Protein AF-A0A957RDG7-F1 (afdb_monomer)

Structure (mmCIF, N/CA/C/O backbone):
data_AF-A0A957RDG7-F1
#
_entry.id   AF-A0A957RDG7-F1
#
loop_
_atom_site.group_PDB
_atom_site.id
_atom_site.type_symbol
_atom_site.label_atom_id
_atom_site.label_alt_id
_atom_site.label_comp_id
_atom_site.label_asym_id
_atom_site.label_entity_id
_atom_site.label_seq_id
_atom_site.pdbx_PDB_ins_code
_atom_site.Cartn_x
_atom_site.Cartn_y
_atom_site.Cartn_z
_atom_site.occupancy
_atom_site.B_iso_or_equiv
_atom_site.auth_seq_id
_atom_site.auth_comp_id
_atom_site.auth_asym_id
_atom_site.auth_atom_id
_atom_site.pdbx_PDB_model_num
ATOM 1 N N . LEU A 1 1 ? -3.250 -10.955 6.425 1.00 88.12 1 LEU A N 1
ATOM 2 C CA . LEU A 1 1 ? -4.059 -11.537 7.525 1.00 88.12 1 LEU A CA 1
ATOM 3 C C . LEU A 1 1 ? -4.757 -10.470 8.378 1.00 88.12 1 LEU A C 1
ATOM 5 O O . LEU A 1 1 ? -5.916 -10.673 8.694 1.00 88.12 1 LEU A O 1
ATOM 9 N N . MET A 1 2 ? -4.131 -9.319 8.671 1.00 95.75 2 MET A N 1
ATOM 10 C CA . MET A 1 2 ? -4.711 -8.263 9.532 1.00 95.75 2 MET A CA 1
ATOM 11 C C . MET A 1 2 ? -6.107 -7.760 9.120 1.00 95.75 2 MET A C 1
ATOM 13 O O . MET A 1 2 ? -6.955 -7.558 9.979 1.00 95.75 2 MET A O 1
ATOM 17 N N . VAL A 1 3 ? -6.364 -7.577 7.818 1.00 96.38 3 VAL A N 1
ATOM 18 C CA . VAL A 1 3 ? -7.678 -7.119 7.320 1.00 96.38 3 VAL A CA 1
ATOM 19 C C . VAL A 1 3 ? -8.786 -8.113 7.672 1.00 96.38 3 VAL A C 1
ATOM 21 O O . VAL A 1 3 ? -9.835 -7.714 8.163 1.00 96.38 3 VAL A O 1
ATOM 24 N N . TRP A 1 4 ? -8.533 -9.408 7.473 1.00 97.12 4 TRP A N 1
ATOM 25 C CA . TRP A 1 4 ? -9.490 -10.469 7.791 1.00 97.12 4 TRP A CA 1
ATOM 26 C C . TRP A 1 4 ? -9.746 -10.582 9.292 1.00 97.12 4 TRP A C 1
ATOM 28 O O . TRP A 1 4 ? -10.879 -10.799 9.698 1.00 97.12 4 TRP A O 1
ATOM 38 N N . GLU A 1 5 ? -8.718 -10.391 10.119 1.00 96.19 5 GLU A N 1
ATOM 39 C CA . GLU A 1 5 ? -8.876 -10.377 11.575 1.00 96.19 5 GLU A CA 1
ATOM 40 C C . GLU A 1 5 ? -9.731 -9.190 12.046 1.00 96.19 5 GLU A C 1
ATOM 42 O O . GLU A 1 5 ? -10.612 -9.357 12.886 1.00 96.19 5 GLU A O 1
ATOM 47 N N . ALA A 1 6 ? -9.496 -7.996 11.492 1.00 97.00 6 ALA A N 1
ATOM 48 C CA . ALA A 1 6 ? -10.297 -6.815 11.800 1.00 97.00 6 ALA A CA 1
ATOM 49 C C . ALA A 1 6 ? -11.759 -6.983 11.355 1.00 97.00 6 ALA A C 1
ATOM 51 O O . ALA A 1 6 ? -12.663 -6.632 12.109 1.00 97.00 6 ALA A O 1
ATOM 52 N N . ALA A 1 7 ? -11.986 -7.558 10.169 1.00 97.25 7 ALA A N 1
ATOM 53 C CA . ALA A 1 7 ? -13.324 -7.872 9.673 1.00 97.25 7 ALA A CA 1
ATOM 54 C C . ALA A 1 7 ? -14.032 -8.898 10.569 1.00 97.25 7 ALA A C 1
ATOM 56 O O . ALA A 1 7 ? -15.156 -8.666 10.991 1.00 97.25 7 ALA A O 1
ATOM 57 N N . TYR A 1 8 ? -13.341 -9.975 10.952 1.00 97.62 8 TYR A N 1
ATOM 58 C CA . TYR A 1 8 ? -13.905 -10.993 11.835 1.00 97.62 8 TYR A CA 1
ATOM 59 C C . TYR A 1 8 ? -14.327 -10.417 13.194 1.00 97.62 8 TYR A C 1
ATOM 61 O O . TYR A 1 8 ? -15.431 -10.691 13.645 1.00 97.62 8 TYR A O 1
ATOM 69 N N . LYS A 1 9 ? -13.491 -9.570 13.815 1.00 96.94 9 LYS A N 1
ATOM 70 C CA . LYS A 1 9 ? -13.834 -8.875 15.071 1.00 96.94 9 LYS A CA 1
ATOM 71 C C . LYS A 1 9 ? -15.082 -8.006 14.934 1.00 96.94 9 LYS A C 1
ATOM 73 O O . LYS A 1 9 ? -15.902 -7.958 15.842 1.00 96.94 9 LYS A O 1
ATOM 78 N N . TYR A 1 10 ? -15.226 -7.327 13.798 1.00 96.88 10 TYR A N 1
ATOM 79 C CA . TYR A 1 10 ? -16.416 -6.531 13.519 1.00 96.88 10 TYR A CA 1
ATOM 80 C C . TYR A 1 10 ? -17.662 -7.420 13.392 1.00 96.88 10 TYR A C 1
ATOM 82 O O . TYR A 1 10 ? -18.685 -7.139 14.015 1.00 96.88 10 TYR A O 1
ATOM 90 N N . ASP A 1 11 ? -17.553 -8.526 12.654 1.00 98.06 11 ASP A N 1
ATOM 91 C CA . ASP A 1 11 ? -18.652 -9.469 12.431 1.00 98.06 11 ASP A CA 1
ATOM 92 C C . ASP A 1 11 ? -19.090 -10.189 13.721 1.00 98.06 11 ASP A C 1
ATOM 94 O O . ASP A 1 11 ? -20.267 -10.521 13.872 1.00 98.06 11 ASP A O 1
ATOM 98 N N . THR A 1 12 ? -18.178 -10.408 14.679 1.00 97.81 12 THR A N 1
ATOM 99 C CA . THR A 1 12 ? -18.490 -10.998 15.996 1.00 97.81 12 THR A CA 1
ATOM 100 C C . THR A 1 12 ? -19.014 -9.989 17.022 1.00 97.81 12 THR A C 1
ATOM 102 O O . THR A 1 12 ? -19.350 -10.379 18.141 1.00 97.81 12 THR A O 1
ATOM 105 N N . GLY A 1 13 ? -19.130 -8.707 16.659 1.00 96.38 13 GLY A N 1
ATOM 106 C CA . GLY A 1 13 ? -19.589 -7.642 17.555 1.00 96.38 13 GLY A CA 1
ATOM 107 C C . GLY A 1 13 ? -18.540 -7.177 18.572 1.00 96.38 13 GLY A C 1
ATOM 108 O O . GLY A 1 13 ? -18.885 -6.495 19.538 1.00 96.38 13 GLY A O 1
ATOM 109 N N . GLU A 1 14 ? -17.271 -7.537 18.377 1.00 96.88 14 GLU A N 1
ATOM 110 C CA . GLU A 1 14 ? -16.148 -7.023 19.159 1.00 96.88 14 GLU A CA 1
ATOM 111 C C . GLU A 1 14 ? -15.721 -5.627 18.664 1.00 96.88 14 GLU A C 1
ATOM 113 O O . GLU A 1 14 ? -15.984 -5.228 17.526 1.00 96.88 14 GLU A O 1
ATOM 118 N N . ASP A 1 15 ? -15.010 -4.863 19.504 1.00 95.88 15 ASP A N 1
ATOM 119 C CA . ASP A 1 15 ? -14.425 -3.592 19.062 1.00 95.88 15 ASP A CA 1
ATOM 120 C C . ASP A 1 15 ? -13.279 -3.835 18.065 1.00 95.88 15 ASP A C 1
ATOM 122 O O . ASP A 1 15 ? -12.162 -4.229 18.417 1.00 95.88 15 ASP A O 1
ATOM 126 N N . ALA A 1 16 ? -13.563 -3.559 16.794 1.00 96.81 16 ALA A N 1
ATOM 127 C CA . ALA A 1 16 ? -12.618 -3.689 15.696 1.00 96.81 16 ALA A CA 1
ATOM 128 C C . ALA A 1 16 ? -11.815 -2.407 15.415 1.00 96.81 16 ALA A C 1
ATOM 130 O O . ALA A 1 16 ? -10.912 -2.444 14.579 1.00 96.81 16 ALA A O 1
ATOM 131 N N . SER A 1 17 ? -12.081 -1.284 16.094 1.00 94.56 17 SER A N 1
ATOM 132 C CA . SER A 1 17 ? -11.567 0.046 15.712 1.00 94.56 17 SER A CA 1
ATOM 133 C C . SER A 1 17 ? -10.039 0.085 15.622 1.00 94.56 17 SER A C 1
ATOM 135 O O 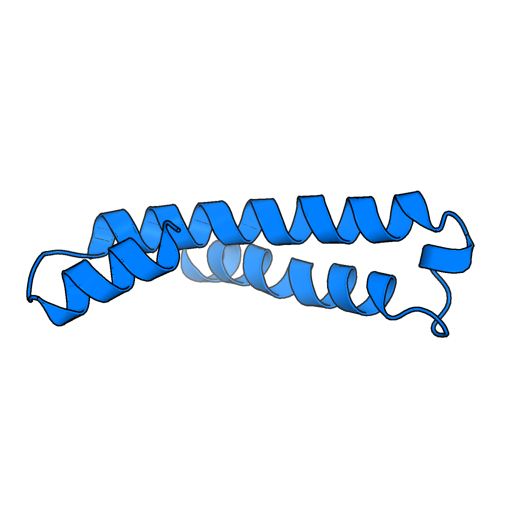. SER A 1 17 ? -9.461 0.491 14.610 1.00 94.56 17 SER A O 1
ATOM 137 N N . LYS A 1 18 ? -9.359 -0.418 16.659 1.00 94.50 18 LYS A N 1
ATOM 138 C CA . LYS A 1 18 ? -7.890 -0.482 16.696 1.00 94.50 18 LYS A CA 1
ATOM 139 C C . LYS A 1 18 ? -7.331 -1.451 15.653 1.00 94.50 18 LYS A C 1
ATOM 141 O O . LYS A 1 18 ? -6.326 -1.148 15.013 1.00 94.50 18 LYS A O 1
ATOM 146 N N . ALA A 1 19 ? -7.964 -2.613 15.490 1.00 95.88 19 ALA A N 1
ATOM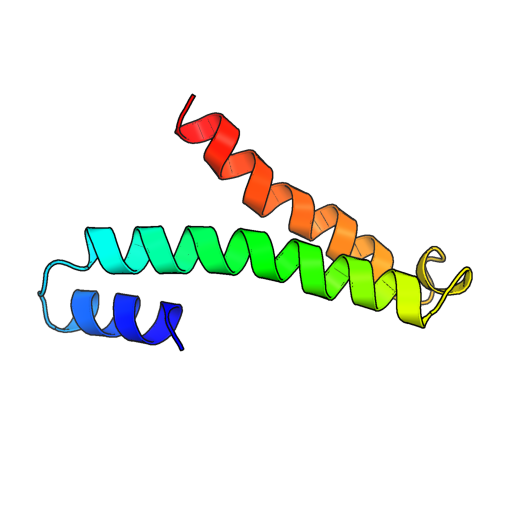 147 C CA . ALA A 1 19 ? -7.525 -3.623 14.530 1.00 95.88 19 ALA A CA 1
ATOM 148 C C . ALA A 1 19 ? -7.665 -3.111 13.087 1.00 95.88 19 ALA A C 1
ATOM 150 O O . ALA A 1 19 ? -6.730 -3.250 12.302 1.00 95.88 19 ALA A O 1
ATOM 151 N N . ALA A 1 20 ? -8.777 -2.445 12.770 1.00 95.12 20 ALA A N 1
ATOM 152 C CA . ALA A 1 20 ? -9.036 -1.828 11.476 1.00 95.12 20 ALA A CA 1
ATOM 153 C C . ALA A 1 20 ? -8.031 -0.708 11.172 1.00 95.12 20 ALA A C 1
ATOM 155 O O . ALA A 1 20 ? -7.432 -0.705 10.098 1.00 95.12 20 ALA A O 1
ATOM 156 N N . PHE A 1 21 ? -7.768 0.184 12.135 1.00 93.19 21 PHE A N 1
ATOM 157 C CA . PHE A 1 21 ? -6.779 1.254 11.971 1.00 93.19 21 PHE A CA 1
ATOM 158 C C . PHE A 1 21 ? -5.374 0.707 11.684 1.00 93.19 21 PHE A C 1
ATOM 160 O O . PHE A 1 21 ? -4.694 1.170 10.766 1.00 93.19 21 PHE A O 1
ATOM 167 N N . LEU A 1 22 ? -4.933 -0.305 12.439 1.00 94.31 22 LEU A N 1
ATOM 168 C CA . LEU A 1 22 ? -3.630 -0.937 12.221 1.00 94.31 22 LEU A CA 1
ATOM 169 C C . LEU A 1 22 ? -3.574 -1.684 10.883 1.00 94.31 22 LEU A C 1
ATOM 171 O O . LEU 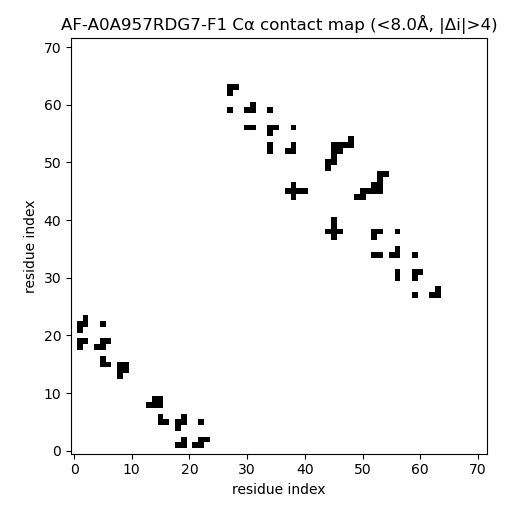A 1 22 ? -2.570 -1.588 10.179 1.00 94.31 22 LEU A O 1
ATOM 175 N N . ALA A 1 23 ? -4.643 -2.396 10.516 1.00 95.62 23 ALA A N 1
ATOM 176 C CA . ALA A 1 23 ? -4.733 -3.107 9.244 1.00 95.62 23 ALA A CA 1
ATOM 177 C C . ALA A 1 23 ? -4.637 -2.145 8.052 1.00 95.62 23 ALA A C 1
ATOM 179 O O . ALA A 1 23 ? -3.889 -2.418 7.113 1.00 95.62 23 ALA A O 1
ATOM 180 N N . LYS A 1 24 ? -5.333 -1.004 8.119 1.00 92.56 24 LYS A N 1
ATO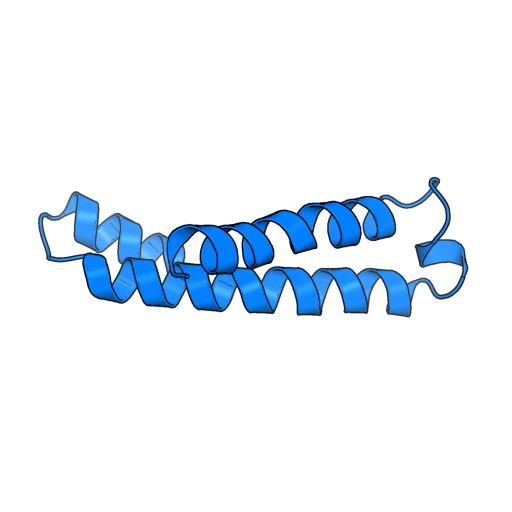M 181 C CA . LYS A 1 24 ? -5.298 0.044 7.096 1.00 92.56 24 LYS A CA 1
ATOM 182 C C . LYS A 1 24 ? -3.896 0.643 6.965 1.00 92.56 24 LYS A C 1
ATOM 184 O O . LYS A 1 24 ? -3.310 0.577 5.889 1.00 92.56 24 LYS A O 1
ATOM 189 N N . ASN A 1 25 ? -3.314 1.128 8.064 1.00 92.38 25 ASN A N 1
ATOM 190 C CA . ASN A 1 25 ? -1.962 1.708 8.060 1.00 92.38 25 ASN A CA 1
ATOM 191 C C . ASN A 1 25 ? -0.903 0.749 7.507 1.00 92.38 25 ASN A C 1
ATOM 193 O O . ASN A 1 25 ? 0.054 1.165 6.854 1.00 92.38 25 ASN A O 1
ATOM 197 N N . TYR A 1 26 ? -1.043 -0.542 7.803 1.00 94.56 26 TYR A N 1
ATOM 198 C CA . TYR A 1 26 ? -0.146 -1.549 7.264 1.00 94.56 26 TYR A CA 1
ATOM 199 C C . TYR A 1 26 ? -0.360 -1.746 5.758 1.00 94.56 26 TYR A C 1
ATOM 201 O O . TYR A 1 26 ? 0.610 -1.740 5.005 1.00 94.56 26 TYR A O 1
ATOM 209 N N . ALA A 1 27 ? -1.613 -1.865 5.304 1.00 94.75 27 ALA A N 1
ATOM 210 C CA . ALA A 1 27 ? -1.940 -2.019 3.886 1.00 94.75 27 ALA A CA 1
ATOM 211 C C . ALA A 1 27 ? -1.417 -0.853 3.029 1.00 94.75 27 ALA A C 1
ATOM 213 O O . ALA A 1 27 ? -0.875 -1.083 1.951 1.00 94.75 27 ALA A O 1
ATOM 214 N N . ASP A 1 28 ? -1.501 0.373 3.541 1.00 93.38 28 ASP A N 1
ATOM 215 C CA . ASP A 1 28 ? -0.962 1.581 2.910 1.00 93.38 28 ASP A CA 1
ATOM 216 C C . ASP A 1 28 ? 0.548 1.538 2.676 1.00 93.38 28 ASP A C 1
ATOM 218 O O . ASP A 1 28 ? 1.044 1.892 1.605 1.00 93.38 28 ASP A O 1
ATOM 222 N N . LYS A 1 29 ? 1.302 1.098 3.683 1.00 93.19 29 LYS A N 1
ATOM 223 C CA . LYS A 1 29 ? 2.755 0.952 3.553 1.00 93.19 29 LYS A CA 1
ATOM 224 C C . LYS A 1 29 ? 3.088 -0.163 2.570 1.00 93.19 29 LYS A C 1
ATOM 226 O O . LYS A 1 29 ? 3.917 0.024 1.682 1.00 93.19 29 LYS A O 1
ATOM 231 N N . MET A 1 30 ? 2.378 -1.286 2.683 1.00 96.50 30 MET A N 1
ATOM 232 C CA . MET A 1 30 ? 2.593 -2.451 1.832 1.00 96.50 30 MET A CA 1
ATOM 233 C C . MET A 1 30 ? 2.289 -2.182 0.360 1.00 96.50 30 MET A C 1
ATOM 235 O O . MET A 1 30 ? 3.026 -2.666 -0.495 1.00 96.50 30 MET A O 1
ATOM 239 N N . VAL A 1 31 ? 1.235 -1.423 0.033 1.00 95.44 31 VAL A N 1
ATOM 240 C CA . VAL A 1 31 ? 0.917 -1.133 -1.373 1.00 95.44 31 VAL A CA 1
ATOM 241 C C . VAL A 1 31 ? 2.033 -0.330 -2.033 1.00 95.44 31 VAL A C 1
ATOM 243 O O . VAL A 1 31 ? 2.399 -0.644 -3.164 1.00 95.44 31 VAL A O 1
ATOM 246 N N . LEU A 1 32 ? 2.629 0.642 -1.334 1.00 95.25 32 LEU A N 1
ATOM 247 C CA . LEU A 1 32 ? 3.762 1.400 -1.865 1.00 95.25 32 LEU A CA 1
ATOM 248 C C . LEU A 1 32 ? 5.003 0.525 -2.016 1.00 95.25 32 LEU A C 1
ATOM 250 O O . LEU A 1 32 ? 5.595 0.515 -3.088 1.00 95.25 32 LEU A O 1
ATOM 254 N N . GLU A 1 33 ? 5.358 -0.243 -0.987 1.00 96.75 33 GLU A N 1
ATOM 255 C CA . GLU A 1 33 ? 6.545 -1.104 -1.006 1.00 96.75 33 GLU A CA 1
ATOM 256 C C . GLU A 1 33 ? 6.495 -2.131 -2.148 1.00 96.75 33 GLU A C 1
ATOM 258 O O . GLU A 1 33 ? 7.446 -2.272 -2.917 1.00 96.75 33 GLU A O 1
ATOM 263 N N . VAL A 1 34 ? 5.359 -2.815 -2.310 1.00 97.50 34 VAL A N 1
ATOM 264 C CA . VAL A 1 34 ? 5.206 -3.865 -3.326 1.00 97.50 34 VAL A CA 1
ATOM 265 C C . VAL A 1 34 ? 5.156 -3.283 -4.736 1.00 97.50 34 VAL A C 1
ATOM 267 O O . VAL A 1 34 ? 5.771 -3.836 -5.647 1.00 97.50 34 VAL A O 1
ATOM 270 N N . THR A 1 35 ? 4.419 -2.189 -4.946 1.00 96.81 35 THR A N 1
ATOM 271 C CA . THR A 1 35 ? 4.275 -1.613 -6.293 1.00 96.81 35 THR A CA 1
ATOM 272 C C . THR A 1 35 ? 5.542 -0.902 -6.759 1.00 96.81 35 THR A C 1
ATOM 274 O O . THR A 1 35 ? 5.897 -1.025 -7.930 1.00 96.81 35 THR A O 1
ATOM 277 N N . ASP A 1 36 ? 6.266 -0.242 -5.854 1.00 97.12 36 ASP A N 1
ATOM 278 C CA . ASP A 1 36 ? 7.578 0.344 -6.141 1.00 97.12 36 ASP A CA 1
ATOM 279 C C . ASP A 1 36 ? 8.600 -0.749 -6.489 1.00 97.12 36 ASP A C 1
ATOM 281 O O . ASP A 1 36 ? 9.243 -0.702 -7.541 1.00 97.12 36 ASP A O 1
ATOM 285 N N . GLY A 1 37 ? 8.647 -1.819 -5.686 1.00 98.00 37 GLY A N 1
ATOM 286 C CA . GLY A 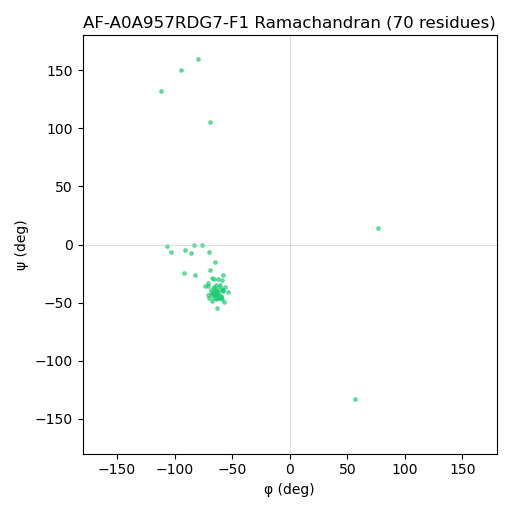1 37 ? 9.465 -2.995 -5.980 1.00 98.00 37 GLY A CA 1
ATOM 287 C C . GLY A 1 37 ? 9.125 -3.637 -7.330 1.00 98.00 37 GLY A C 1
ATOM 288 O O . GLY A 1 37 ? 10.028 -4.011 -8.077 1.00 98.00 37 GLY A O 1
ATOM 289 N N . ALA A 1 38 ? 7.842 -3.720 -7.693 1.00 97.69 38 ALA A N 1
ATOM 290 C CA . ALA A 1 38 ? 7.409 -4.278 -8.975 1.00 97.69 38 ALA A CA 1
ATOM 291 C C . ALA A 1 38 ? 7.896 -3.452 -10.180 1.00 97.69 38 ALA A C 1
ATOM 293 O O . ALA A 1 38 ? 8.332 -4.026 -11.180 1.00 97.69 38 ALA A O 1
ATOM 294 N N . VAL A 1 39 ? 7.872 -2.118 -10.080 1.00 97.81 39 VAL A N 1
ATOM 295 C CA . VAL A 1 39 ? 8.476 -1.230 -11.088 1.00 97.81 39 VAL A CA 1
ATOM 296 C C . VAL A 1 39 ? 9.984 -1.471 -11.162 1.00 97.81 39 VAL A C 1
ATOM 298 O O . VAL A 1 39 ? 10.530 -1.645 -12.252 1.00 97.81 39 VAL A O 1
ATOM 301 N N . GLN A 1 40 ? 10.654 -1.554 -10.011 1.00 97.88 40 GLN A N 1
ATOM 302 C CA . GLN A 1 40 ? 12.104 -1.719 -9.944 1.00 97.88 40 GLN A CA 1
ATOM 303 C C . GLN A 1 40 ? 12.592 -3.064 -10.509 1.00 97.88 40 GLN A C 1
ATOM 305 O O . GLN A 1 40 ? 13.632 -3.098 -11.171 1.00 97.88 40 GLN A O 1
ATOM 310 N N . VAL A 1 41 ? 11.844 -4.156 -10.308 1.00 97.81 41 VAL A N 1
ATOM 311 C CA . VAL A 1 41 ? 12.151 -5.487 -10.869 1.00 97.81 41 VAL A CA 1
ATOM 312 C C . VAL A 1 41 ? 12.145 -5.473 -12.400 1.00 97.81 41 VAL A C 1
ATOM 314 O O . VAL A 1 41 ? 12.972 -6.138 -13.021 1.00 97.81 41 VAL A O 1
ATOM 317 N N . LEU A 1 42 ? 11.250 -4.698 -13.018 1.00 97.12 42 LEU A N 1
ATOM 318 C CA . LEU A 1 42 ? 11.162 -4.566 -14.476 1.00 97.12 42 LEU A CA 1
ATOM 319 C C . LEU A 1 42 ? 12.110 -3.494 -15.049 1.00 97.12 42 LEU A C 1
ATOM 321 O O . LEU A 1 42 ? 12.233 -3.363 -16.269 1.00 97.12 42 LEU A O 1
ATOM 325 N N . GLY A 1 43 ? 12.786 -2.714 -14.200 1.00 95.88 43 GLY A N 1
ATOM 326 C CA . GLY A 1 43 ? 13.668 -1.627 -14.626 1.00 95.88 43 GLY A CA 1
ATOM 327 C C . GLY A 1 43 ? 12.938 -0.610 -15.511 1.00 95.88 43 GLY A C 1
ATOM 328 O O . GLY A 1 43 ? 11.826 -0.189 -15.207 1.00 95.88 43 GLY A O 1
ATOM 329 N N . GLY A 1 44 ? 13.538 -0.225 -16.643 1.00 95.88 44 GLY A N 1
ATOM 330 C CA . GLY A 1 44 ? 12.919 0.723 -17.583 1.00 95.88 44 GLY A CA 1
ATOM 331 C C . GLY A 1 44 ? 11.567 0.253 -18.138 1.00 95.88 44 GLY A C 1
ATOM 332 O O . GLY A 1 44 ? 10.676 1.073 -18.360 1.00 95.88 44 GLY A O 1
ATOM 333 N N . HIS A 1 45 ? 11.370 -1.062 -18.280 1.00 96.75 45 HIS A N 1
ATOM 334 C CA . HIS A 1 45 ? 10.086 -1.625 -18.699 1.00 96.75 45 HIS A CA 1
ATOM 335 C C . HIS A 1 45 ? 8.998 -1.458 -17.628 1.00 96.75 45 HIS A C 1
ATOM 337 O O . HIS A 1 45 ? 7.816 -1.413 -17.953 1.00 96.75 45 HIS A O 1
ATOM 343 N N . GLY A 1 46 ? 9.371 -1.274 -16.360 1.00 96.50 46 GLY A N 1
ATOM 344 C CA . GLY A 1 46 ? 8.425 -0.973 -15.287 1.00 96.50 46 GLY A CA 1
ATOM 345 C C . GLY A 1 46 ? 7.716 0.374 -15.445 1.00 96.50 46 GLY A C 1
ATOM 346 O O . GLY A 1 46 ? 6.705 0.591 -14.791 1.00 96.50 46 GLY A O 1
ATOM 347 N N . TYR A 1 47 ? 8.207 1.261 -16.317 1.00 94.88 47 TYR A N 1
ATOM 348 C CA . TYR A 1 47 ? 7.642 2.594 -16.553 1.00 94.88 47 TYR A CA 1
ATOM 349 C C . TYR A 1 47 ? 6.824 2.712 -17.848 1.00 94.88 47 TYR A C 1
ATOM 351 O O . TYR A 1 47 ? 6.221 3.759 -18.093 1.00 94.88 47 TYR A O 1
ATOM 359 N N . ILE A 1 48 ? 6.792 1.674 -18.693 1.00 96.44 48 ILE A N 1
ATOM 360 C CA . ILE A 1 48 ? 6.011 1.689 -19.938 1.00 96.44 48 ILE A CA 1
ATOM 361 C C . ILE A 1 48 ? 4.637 1.051 -19.731 1.00 96.44 48 ILE A C 1
ATOM 363 O O . ILE A 1 48 ? 4.466 0.129 -18.942 1.00 96.44 48 ILE A O 1
ATOM 367 N N . ARG A 1 49 ? 3.645 1.509 -20.500 1.00 93.88 49 ARG A N 1
ATOM 368 C CA . ARG A 1 49 ? 2.236 1.098 -20.344 1.00 93.88 49 ARG A CA 1
ATOM 369 C C . ARG A 1 49 ? 1.932 -0.350 -20.745 1.00 93.88 49 ARG A C 1
ATOM 371 O O . ARG A 1 49 ? 0.807 -0.796 -20.552 1.00 93.88 49 ARG A O 1
ATOM 378 N N . GLU A 1 50 ? 2.898 -1.065 -21.316 1.00 96.38 50 GLU A N 1
ATOM 379 C CA . GLU A 1 50 ? 2.768 -2.492 -21.636 1.00 96.38 50 GLU A CA 1
ATOM 380 C C . GLU A 1 50 ? 2.694 -3.355 -20.366 1.00 96.38 50 GLU A C 1
ATOM 382 O O . GLU A 1 50 ? 2.025 -4.389 -20.354 1.00 96.38 50 GLU A O 1
ATOM 387 N N . HIS A 1 51 ? 3.309 -2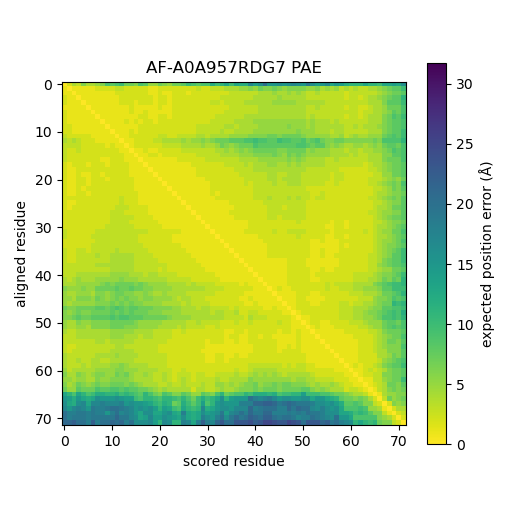.896 -19.270 1.00 94.19 51 HIS A N 1
ATOM 388 C CA . HIS A 1 51 ? 3.216 -3.534 -17.963 1.00 94.19 51 HIS A CA 1
ATOM 389 C C . HIS A 1 51 ? 2.428 -2.645 -16.992 1.00 94.19 51 HIS A C 1
ATOM 391 O O . HIS A 1 51 ? 2.722 -1.459 -16.850 1.00 94.19 51 HIS A O 1
ATOM 397 N N . PRO A 1 52 ? 1.444 -3.190 -16.260 1.00 96.19 52 PRO A N 1
ATOM 398 C CA . PRO A 1 52 ? 0.553 -2.382 -15.427 1.00 96.19 52 PRO A CA 1
ATOM 399 C C . PRO A 1 52 ? 1.190 -1.889 -14.115 1.00 96.19 52 PRO A C 1
ATOM 401 O O . PRO A 1 52 ? 0.525 -1.204 -13.342 1.00 96.19 52 PRO A O 1
ATOM 404 N N . VAL A 1 53 ? 2.455 -2.217 -13.828 1.00 97.31 53 VAL A N 1
ATOM 405 C CA . VAL A 1 53 ? 3.085 -1.927 -12.528 1.00 97.31 53 VAL A CA 1
ATOM 406 C C . VAL A 1 53 ? 3.206 -0.425 -12.239 1.00 97.31 53 VAL A C 1
ATOM 408 O O . VAL A 1 53 ? 2.986 -0.016 -11.101 1.00 97.31 53 VAL A O 1
ATOM 411 N N . GLU A 1 54 ? 3.436 0.416 -13.258 1.00 97.00 54 GLU 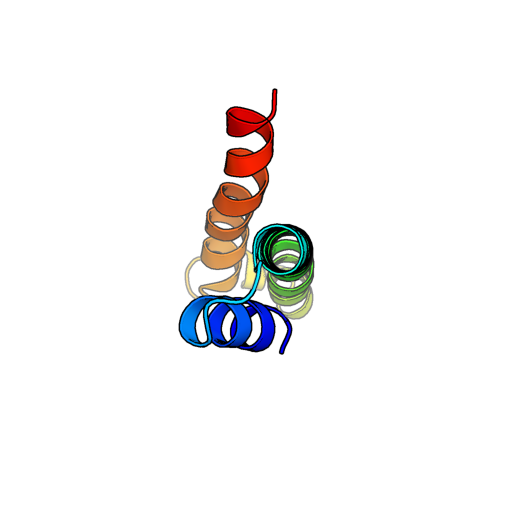A N 1
ATOM 412 C CA . GLU A 1 54 ? 3.434 1.881 -13.096 1.00 97.00 54 GLU A CA 1
ATOM 413 C C . GLU A 1 54 ? 2.052 2.404 -12.691 1.00 97.00 54 GLU A C 1
ATOM 415 O O . GLU A 1 54 ? 1.920 3.256 -11.810 1.00 97.00 54 GLU A O 1
ATOM 420 N N . LEU A 1 55 ? 1.004 1.840 -13.302 1.00 96.62 55 LEU A N 1
ATOM 421 C CA . LEU A 1 55 ? -0.380 2.191 -13.021 1.00 96.62 55 LEU A CA 1
ATOM 422 C C . LEU A 1 55 ? -0.733 1.801 -11.585 1.00 96.62 55 LEU A C 1
ATOM 424 O O . LEU A 1 55 ? -1.378 2.581 -10.884 1.00 96.62 55 LEU A O 1
ATOM 428 N N . TRP A 1 56 ? -0.297 0.622 -11.134 1.00 97.06 56 TRP A N 1
ATOM 429 C CA . TRP A 1 56 ? -0.510 0.171 -9.761 1.00 97.06 56 TRP A CA 1
ATOM 430 C C . TRP A 1 56 ? 0.212 1.054 -8.746 1.00 97.06 56 TRP A C 1
ATOM 432 O O . TRP A 1 56 ? -0.408 1.430 -7.755 1.00 97.06 56 TRP A O 1
ATOM 442 N N . LEU A 1 57 ? 1.457 1.458 -9.012 1.00 96.12 57 LEU A N 1
ATOM 443 C CA . LEU A 1 57 ? 2.190 2.396 -8.157 1.00 96.12 57 LEU A CA 1
ATOM 444 C C . LEU A 1 57 ? 1.490 3.762 -8.079 1.00 96.12 57 LEU A C 1
ATOM 446 O O . LEU A 1 57 ? 1.296 4.308 -6.989 1.00 96.12 57 LEU A O 1
ATOM 450 N N . ARG A 1 58 ? 1.046 4.305 -9.222 1.00 94.75 58 ARG A N 1
ATOM 451 C CA . ARG A 1 58 ? 0.307 5.578 -9.273 1.00 94.75 58 ARG A CA 1
ATOM 452 C C . ARG A 1 58 ? -1.010 5.504 -8.501 1.00 94.75 58 ARG A C 1
ATOM 454 O O . ARG A 1 58 ? -1.300 6.406 -7.721 1.00 94.75 58 ARG A O 1
ATOM 461 N N . ASN A 1 59 ? -1.788 4.441 -8.697 1.00 94.44 59 ASN A N 1
ATOM 462 C CA . ASN A 1 59 ? -3.062 4.254 -8.001 1.00 94.44 59 ASN A CA 1
ATOM 463 C C . A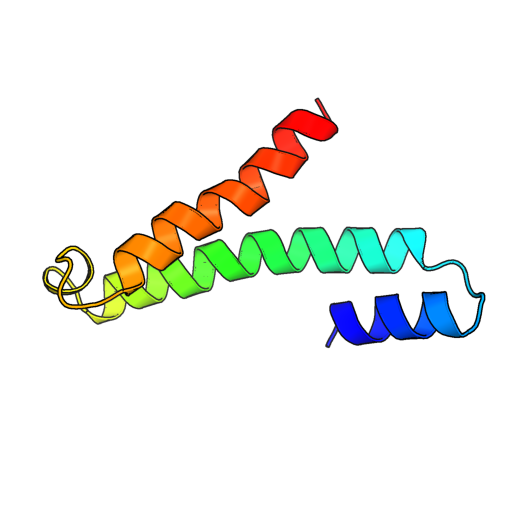SN A 1 59 ? -2.849 3.999 -6.500 1.00 94.44 59 ASN A C 1
ATOM 465 O O . ASN A 1 59 ? -3.573 4.550 -5.675 1.00 94.44 59 ASN A O 1
ATOM 469 N N . GLY A 1 60 ? -1.820 3.224 -6.144 1.00 93.44 60 GLY A N 1
ATOM 470 C CA . GLY A 1 60 ? -1.462 2.888 -4.767 1.00 93.44 60 GLY A CA 1
ATOM 471 C C . GLY A 1 60 ? -1.171 4.114 -3.902 1.00 93.44 60 GLY A C 1
ATOM 472 O O . GLY A 1 60 ? -1.618 4.186 -2.758 1.00 93.44 60 GLY A O 1
ATOM 473 N N . ARG A 1 61 ? -0.520 5.138 -4.473 1.00 90.25 61 ARG A N 1
ATOM 474 C CA . ARG A 1 61 ? -0.299 6.436 -3.804 1.00 90.25 61 ARG A CA 1
ATOM 475 C C . ARG A 1 61 ? -1.587 7.141 -3.371 1.00 90.25 61 ARG A C 1
ATOM 477 O O . ARG A 1 61 ? -1.557 7.917 -2.414 1.00 90.25 61 ARG A O 1
ATOM 484 N N . GLY A 1 62 ? -2.708 6.875 -4.042 1.00 90.94 62 GLY A N 1
ATOM 485 C CA . GLY A 1 62 ? -4.008 7.430 -3.669 1.00 90.94 62 GLY A CA 1
ATOM 486 C C . GLY A 1 62 ? -4.464 6.974 -2.282 1.00 90.94 62 GLY A C 1
ATOM 487 O O . GLY A 1 62 ? -4.900 7.804 -1.488 1.00 90.94 62 GLY A O 1
ATOM 488 N N . PHE A 1 63 ? -4.287 5.690 -1.952 1.00 86.81 63 PHE A N 1
ATOM 489 C CA . PHE A 1 63 ? -4.722 5.123 -0.668 1.00 86.81 63 PHE A CA 1
ATOM 490 C C . PHE A 1 63 ? -4.013 5.760 0.533 1.00 86.81 63 PHE A C 1
ATOM 492 O O . PHE A 1 63 ? -4.660 6.088 1.526 1.00 86.81 63 PHE A O 1
ATOM 499 N N . VAL A 1 64 ? -2.707 6.013 0.398 1.00 84.12 64 VAL A N 1
ATOM 500 C CA . VAL A 1 64 ? -1.882 6.633 1.449 1.00 84.12 64 VAL A CA 1
ATOM 501 C C . VAL A 1 64 ? -2.214 8.113 1.636 1.00 84.12 64 VAL A C 1
ATOM 503 O O . VAL A 1 64 ? -2.216 8.630 2.749 1.00 84.12 64 VAL A O 1
ATOM 506 N N . THR A 1 65 ? -2.535 8.810 0.545 1.00 83.69 65 THR A N 1
ATOM 507 C CA . THR A 1 65 ? -2.871 10.241 0.598 1.00 83.69 65 THR A CA 1
ATOM 508 C C . THR A 1 65 ? -4.226 10.485 1.265 1.00 83.69 65 THR A C 1
ATOM 510 O O . THR A 1 65 ? -4.397 11.488 1.954 1.00 83.69 65 THR A O 1
ATOM 513 N N . MET A 1 66 ? -5.183 9.568 1.093 1.00 77.06 66 MET A N 1
ATOM 514 C CA . MET A 1 66 ? -6.515 9.697 1.689 1.00 77.06 66 MET A CA 1
ATOM 515 C C . MET A 1 66 ? -6.479 9.747 3.221 1.00 77.06 66 MET A C 1
ATOM 517 O O .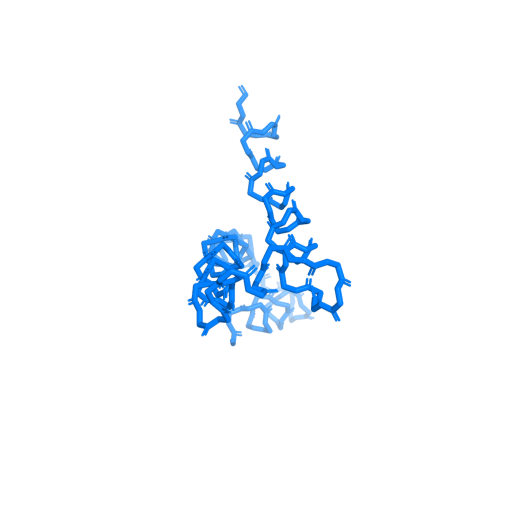 MET A 1 66 ? -7.232 10.523 3.797 1.00 77.06 66 MET A O 1
ATOM 521 N N . ASP A 1 67 ? -5.573 9.025 3.885 1.00 66.50 67 ASP A N 1
ATOM 522 C CA . ASP A 1 67 ? -5.438 9.142 5.345 1.00 66.50 67 ASP A CA 1
ATOM 523 C C . ASP A 1 67 ? -4.884 10.495 5.768 1.00 66.50 67 ASP A C 1
ATOM 525 O O . ASP A 1 67 ? -5.385 11.096 6.714 1.00 66.50 67 ASP A O 1
ATOM 529 N N . GLY A 1 68 ? -3.880 11.000 5.046 1.00 59.53 68 GLY A N 1
ATOM 530 C CA . GLY A 1 68 ? -3.319 12.324 5.307 1.00 59.53 68 GLY A CA 1
ATOM 531 C C . GLY A 1 68 ? -4.335 13.451 5.113 1.00 59.53 68 GLY A C 1
ATOM 532 O O . GLY A 1 68 ? -4.245 14.457 5.799 1.00 59.53 68 GLY A O 1
ATOM 533 N N . ALA A 1 69 ? -5.311 13.284 4.216 1.00 60.09 69 ALA A N 1
ATOM 534 C CA . ALA A 1 69 ? -6.383 14.257 3.999 1.00 60.09 69 ALA A CA 1
ATOM 535 C C . ALA A 1 69 ? -7.542 14.143 5.008 1.00 60.09 69 ALA A C 1
ATOM 537 O O . ALA A 1 69 ? -8.247 15.122 5.224 1.00 60.09 69 ALA A O 1
ATOM 538 N N . VAL A 1 70 ? -7.773 12.961 5.588 1.00 58.12 70 VAL A N 1
ATOM 539 C CA . VAL A 1 70 ? -8.874 12.709 6.539 1.00 58.12 70 VAL A CA 1
ATOM 540 C C . VAL A 1 70 ? -8.443 12.932 7.995 1.00 58.12 70 VAL A C 1
ATOM 542 O O . VAL A 1 70 ? -9.289 13.214 8.841 1.00 58.12 70 VAL A O 1
ATOM 545 N N . LEU A 1 71 ? -7.146 12.810 8.300 1.00 56.50 71 LEU A N 1
ATOM 546 C CA . LEU A 1 71 ? -6.592 12.936 9.656 1.00 56.50 71 LEU A CA 1
ATOM 547 C C . LEU A 1 71 ? -5.814 14.244 9.912 1.00 56.50 71 LEU A C 1
ATOM 549 O O . LEU A 1 71 ? -5.328 14.423 11.030 1.00 56.50 71 LEU A O 1
ATOM 553 N N . ALA A 1 72 ? -5.672 15.123 8.912 1.00 48.28 72 ALA A N 1
ATOM 554 C CA . ALA A 1 72 ? -5.095 16.470 9.047 1.00 48.28 72 ALA A CA 1
ATOM 555 C C . ALA A 1 72 ? -6.188 17.532 9.224 1.00 48.28 72 ALA A C 1
ATOM 557 O O . ALA A 1 72 ? -5.931 18.497 9.979 1.00 48.28 72 ALA A O 1
#

Radius of gyration: 15.42 Å; Cα contacts (8 Å, |Δi|>4): 56; chains: 1; bounding box: 33×28×41 Å

Sequence (72 aa):
LMVWEAAYKYDTGEDASKAAFLAKNYADKMVLEVTDGAVQVLGGHGYIREHPVELWLRNGRGFVTMDGAVLA

pLDDT: mean 91.84, std 10.86, range [48.28, 98.06]

Foldseek 3Di:
DLVVVLVVCVVVVHPSPVSNVVVLVVQLVVQQVVLVVQLVVCDPNSCDPVDCSVVSNVVSVVSNVVCVVVVD

Secondary structure (DSSP, 8-state):
-HHHHHHHHHHTTS--HHHHHHHHHHHHHHHHHHHHHHHHHHGGGGGSTTSTHHHHHHHHHHHHHHHHHH--

Nearest PDB structures (foldseek):
  4l1f-assembly1_A  TM=9.802E-01  e=1.272E-02  Acidaminococcus fermentans DSM 20731
  2vig-assembly2_H  TM=9.906E-01  e=3.077E-02  Homo sapiens
  3nf4-assembly1_A-2  TM=9.759E-01  e=2.735E-02  Mycolicibacterium thermoresistibile
  2vig-assembly1_A  TM=9.893E-01  e=5.230E-02  Homo sapiens
  4o5m-assembly1_A  TM=9.323E-01  e=1.061E-01  Brucella suis 1330

Solvent-accessible surface area (backbone atoms only — not comparable to full-atom values): 3892 Å² total; per-residue (Å²): 112,53,60,59,53,18,49,50,32,46,75,72,72,44,90,24,68,67,43,42,54,52,28,49,60,48,50,42,53,47,42,46,56,53,24,51,49,50,20,58,76,48,45,79,56,16,71,38,88,90,39,66,37,42,57,48,34,60,55,36,53,50,63,48,47,51,52,58,68,75,76,107

Mean predicted aligned error: 4.25 Å